Protein AF-A0A535HDM2-F1 (afdb_monomer)

Solvent-accessible surface area (backbone atoms only — not comparable to full-atom values): 5422 Å² total; per-residue (Å²): 119,67,69,58,55,56,50,52,51,50,51,54,53,41,36,74,74,35,55,31,92,92,68,52,44,38,89,78,36,91,56,41,93,77,40,91,82,48,82,79,71,88,82,84,75,90,72,62,94,74,68,61,87,81,74,72,72,77,91,77,76,92,77,81,80,80,81,76,96,79,76,88,82,83,86,132

Structure (mmCIF, N/CA/C/O backbone):
data_AF-A0A535HDM2-F1
#
_entry.id   AF-A0A535HDM2-F1
#
loop_
_atom_site.group_PDB
_atom_site.id
_atom_site.type_symbol
_atom_site.label_atom_id
_atom_site.label_alt_id
_atom_site.label_comp_id
_atom_site.label_asym_id
_atom_site.label_entity_id
_atom_site.label_seq_id
_atom_site.pdbx_PDB_ins_code
_atom_site.Cartn_x
_atom_site.Cartn_y
_atom_site.Cartn_z
_atom_site.occupancy
_atom_site.B_iso_or_equiv
_atom_site.auth_seq_id
_atom_site.auth_comp_id
_atom_site.auth_asym_id
_atom_site.auth_atom_id
_atom_site.pdbx_PDB_model_num
ATOM 1 N N . PRO A 1 1 ? 13.186 -7.226 -17.254 1.00 63.16 1 PRO A N 1
ATOM 2 C CA . PRO A 1 1 ? 13.233 -5.782 -16.890 1.00 63.16 1 PRO A CA 1
ATOM 3 C C . PRO A 1 1 ? 11.868 -5.077 -16.975 1.00 63.16 1 PRO A C 1
ATOM 5 O O . PRO A 1 1 ? 11.524 -4.314 -16.083 1.00 63.16 1 PRO A O 1
ATOM 8 N N . GLU A 1 2 ? 11.087 -5.336 -18.025 1.00 77.19 2 GLU A N 1
ATOM 9 C CA . GLU A 1 2 ? 9.829 -4.629 -18.321 1.00 77.19 2 GLU A CA 1
ATOM 10 C C . GLU A 1 2 ? 8.692 -4.892 -17.311 1.00 77.19 2 GLU A C 1
ATOM 12 O O . GLU A 1 2 ? 7.913 -3.995 -16.978 1.00 77.19 2 GLU A O 1
ATOM 17 N N . GLU A 1 3 ? 8.646 -6.097 -16.738 1.00 78.56 3 GLU A N 1
ATOM 18 C CA . GLU A 1 3 ? 7.668 -6.493 -15.716 1.00 78.56 3 GLU A CA 1
ATOM 19 C C . GLU A 1 3 ? 7.706 -5.601 -14.458 1.00 78.56 3 GLU A C 1
ATOM 21 O O . GLU A 1 3 ? 6.658 -5.235 -13.920 1.00 78.56 3 GLU A O 1
ATOM 26 N N . TRP A 1 4 ? 8.903 -5.174 -14.037 1.00 89.88 4 TRP A N 1
ATOM 27 C CA . TRP A 1 4 ? 9.123 -4.341 -12.851 1.00 89.88 4 TRP A CA 1
ATOM 28 C C . TRP A 1 4 ? 8.623 -2.914 -13.058 1.00 89.88 4 TRP A C 1
ATOM 30 O O . TRP A 1 4 ? 8.037 -2.318 -12.150 1.00 89.88 4 TR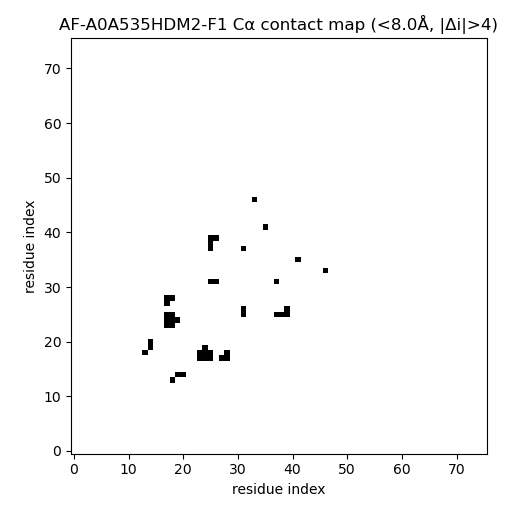P A O 1
ATOM 40 N N . THR A 1 5 ? 8.786 -2.386 -14.271 1.00 90.88 5 THR A N 1
ATOM 41 C CA . THR A 1 5 ? 8.256 -1.077 -14.666 1.00 90.88 5 THR A CA 1
ATOM 42 C C . THR A 1 5 ? 6.731 -1.093 -14.644 1.00 90.88 5 THR A C 1
ATOM 44 O O . THR A 1 5 ? 6.103 -0.226 -14.031 1.00 90.88 5 THR A O 1
ATOM 47 N N . GLY A 1 6 ? 6.117 -2.120 -15.239 1.00 94.25 6 GLY A N 1
ATOM 48 C CA . GLY A 1 6 ? 4.663 -2.274 -15.232 1.00 94.25 6 GLY A CA 1
ATOM 49 C C . GLY A 1 6 ? 4.098 -2.474 -13.824 1.00 94.25 6 GLY A C 1
ATOM 50 O O . GLY A 1 6 ? 3.040 -1.938 -13.491 1.00 94.25 6 GLY A O 1
ATOM 51 N N . PHE A 1 7 ? 4.787 -3.234 -12.973 1.00 92.38 7 PHE A N 1
ATOM 52 C CA . PHE A 1 7 ? 4.402 -3.418 -11.574 1.00 92.38 7 PHE A CA 1
ATOM 53 C C . PHE A 1 7 ? 4.473 -2.105 -10.780 1.00 92.38 7 PHE A C 1
ATOM 55 O O . PHE A 1 7 ? 3.492 -1.722 -10.140 1.00 92.38 7 PHE A O 1
ATOM 62 N N . SER A 1 8 ? 5.581 -1.370 -10.899 1.00 94.81 8 SER A N 1
ATOM 63 C CA . SER A 1 8 ? 5.776 -0.069 -10.245 1.00 94.81 8 SER A CA 1
ATOM 64 C C . SER A 1 8 ? 4.691 0.934 -10.638 1.00 94.81 8 SER A C 1
ATOM 66 O O . SER A 1 8 ? 4.100 1.584 -9.776 1.00 94.81 8 SER A O 1
ATOM 68 N N . LEU A 1 9 ? 4.351 1.005 -11.930 1.00 95.69 9 LEU A N 1
ATOM 69 C CA . LEU A 1 9 ? 3.281 1.876 -12.414 1.00 95.69 9 LEU A CA 1
ATOM 70 C C . LEU A 1 9 ? 1.920 1.507 -11.806 1.00 95.69 9 LEU A C 1
ATOM 72 O O . LEU A 1 9 ? 1.181 2.389 -11.363 1.00 95.69 9 LEU A O 1
ATOM 76 N N . ARG A 1 10 ? 1.589 0.210 -11.738 1.00 94.94 10 ARG A N 1
ATOM 77 C CA . ARG A 1 10 ? 0.341 -0.260 -11.112 1.00 94.94 10 ARG A CA 1
ATOM 78 C C . ARG A 1 10 ? 0.284 0.104 -9.629 1.00 94.94 10 ARG A C 1
ATOM 80 O O . ARG A 1 10 ? -0.769 0.550 -9.177 1.00 94.94 10 ARG A O 1
ATOM 87 N N . LEU A 1 11 ? 1.393 -0.009 -8.894 1.00 94.50 11 LEU A N 1
ATOM 88 C CA . LEU A 1 11 ? 1.464 0.409 -7.489 1.00 94.50 11 LEU A CA 1
ATOM 89 C C . LEU A 1 11 ? 1.262 1.917 -7.317 1.00 94.50 11 LEU A C 1
ATOM 91 O O . LEU A 1 11 ? 0.482 2.331 -6.460 1.00 94.50 11 LEU A O 1
ATOM 95 N N . ILE A 1 12 ? 1.896 2.740 -8.155 1.00 95.81 12 ILE A N 1
ATOM 96 C CA . ILE A 1 12 ? 1.721 4.200 -8.125 1.00 95.81 12 ILE A CA 1
ATOM 97 C C . ILE A 1 12 ? 0.253 4.566 -8.382 1.00 95.81 12 ILE A C 1
ATOM 99 O O . ILE A 1 12 ? -0.339 5.355 -7.642 1.00 95.81 12 ILE A O 1
ATOM 103 N N . LEU A 1 13 ? -0.366 3.974 -9.409 1.00 96.56 13 LEU A N 1
ATOM 104 C CA . LEU A 1 13 ? -1.777 4.207 -9.727 1.00 96.56 13 LEU A CA 1
ATOM 105 C C . LEU A 1 13 ? -2.707 3.716 -8.609 1.00 96.56 13 LEU A C 1
ATOM 107 O O . LEU A 1 13 ? -3.689 4.388 -8.290 1.00 96.56 13 LEU A O 1
ATOM 111 N N . HIS A 1 14 ? -2.387 2.582 -7.985 1.00 96.25 14 HIS A N 1
ATOM 112 C CA . HIS A 1 14 ? -3.131 2.044 -6.852 1.00 96.25 14 HIS A CA 1
ATOM 113 C C . HIS A 1 14 ? -3.066 2.971 -5.628 1.00 96.25 14 HIS A C 1
ATOM 115 O O . HIS A 1 14 ? -4.107 3.288 -5.050 1.00 96.25 14 HIS A O 1
ATOM 121 N N . GLY A 1 15 ? -1.879 3.467 -5.267 1.00 95.69 15 GLY A N 1
ATOM 122 C CA . GLY A 1 15 ? -1.702 4.409 -4.156 1.00 95.69 15 GLY A CA 1
ATOM 123 C C . GLY A 1 15 ? -2.496 5.701 -4.346 1.00 95.69 15 GLY A C 1
ATOM 124 O O . GLY A 1 15 ? -3.108 6.208 -3.411 1.00 95.69 15 GLY A O 1
ATOM 125 N N . ARG A 1 16 ? -2.574 6.194 -5.586 1.00 96.25 16 ARG A N 1
ATOM 126 C CA . ARG A 1 16 ? -3.327 7.413 -5.916 1.00 96.25 16 ARG A CA 1
ATOM 127 C C . ARG A 1 16 ? -4.846 7.229 -5.887 1.00 96.25 16 ARG A C 1
ATOM 129 O O . ARG A 1 16 ? -5.551 8.199 -5.636 1.00 96.25 16 ARG A O 1
ATOM 136 N N . ARG A 1 17 ? -5.356 6.028 -6.182 1.00 96.12 17 ARG A N 1
ATOM 137 C CA . ARG A 1 17 ? -6.803 5.767 -6.330 1.00 96.12 17 ARG A CA 1
ATOM 138 C C . ARG A 1 17 ? -7.446 5.120 -5.103 1.00 96.12 17 ARG A C 1
ATOM 140 O O . ARG A 1 17 ? -8.595 5.421 -4.801 1.00 96.12 17 ARG A O 1
ATOM 147 N N . ILE A 1 18 ? -6.726 4.223 -4.429 1.00 96.25 18 ILE A N 1
ATOM 148 C CA . ILE A 1 18 ? -7.259 3.354 -3.370 1.00 96.25 18 ILE A CA 1
ATOM 149 C C . ILE A 1 18 ? -6.511 3.572 -2.055 1.00 96.25 18 ILE A C 1
ATOM 151 O O . ILE A 1 18 ? -7.133 3.906 -1.049 1.00 96.25 18 ILE A O 1
ATOM 155 N N . CYS A 1 19 ? -5.183 3.429 -2.045 1.00 96.12 19 CYS A N 1
ATOM 156 C CA . CYS A 1 19 ? -4.376 3.508 -0.820 1.00 96.12 19 CYS A CA 1
ATOM 157 C C . CYS A 1 19 ? -3.929 4.951 -0.502 1.00 96.12 19 CYS A C 1
ATOM 159 O O . CYS A 1 19 ? -2.744 5.236 -0.335 1.00 96.12 19 CYS A O 1
ATOM 161 N N . VAL A 1 20 ? -4.884 5.887 -0.460 1.00 95.06 20 VAL A N 1
ATOM 162 C CA . VAL A 1 20 ? -4.607 7.307 -0.193 1.00 95.06 20 VAL A CA 1
ATOM 163 C C . VAL A 1 20 ? -4.108 7.478 1.246 1.00 95.06 20 VAL A C 1
ATOM 165 O O . VAL A 1 20 ? -4.794 7.091 2.187 1.00 95.06 20 VAL A O 1
ATOM 168 N N . ALA A 1 21 ? -2.939 8.103 1.424 1.00 90.88 21 ALA A N 1
ATOM 169 C CA . ALA A 1 21 ? -2.153 8.064 2.666 1.00 90.88 21 ALA A CA 1
ATOM 170 C C . ALA A 1 21 ? -2.912 8.392 3.968 1.00 90.88 21 ALA A C 1
ATOM 172 O O . ALA A 1 21 ? -2.643 7.784 4.998 1.00 90.88 21 ALA A O 1
ATOM 173 N N . ARG A 1 22 ? -3.846 9.351 3.948 1.00 90.81 22 ARG A N 1
ATOM 174 C CA . ARG A 1 22 ? -4.598 9.769 5.149 1.00 90.81 22 ARG A CA 1
ATOM 175 C C . ARG A 1 22 ? -5.942 9.056 5.320 1.00 90.81 22 ARG A C 1
ATOM 177 O O . ARG A 1 22 ? -6.494 9.072 6.412 1.00 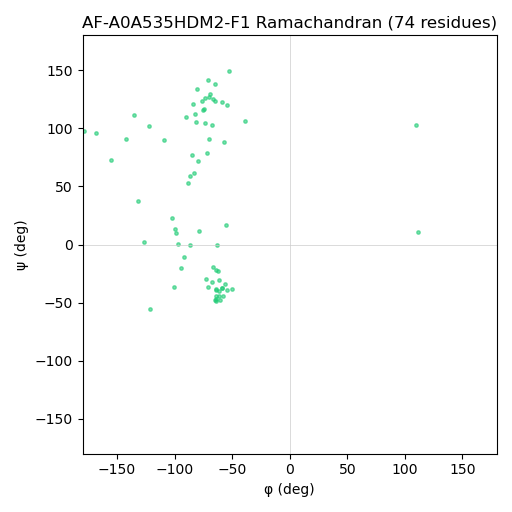90.81 22 ARG A O 1
ATOM 184 N N . ALA A 1 23 ? -6.485 8.480 4.252 1.00 92.00 23 ALA A N 1
ATOM 185 C CA . ALA A 1 23 ? -7.821 7.889 4.230 1.00 92.00 23 ALA A CA 1
ATOM 186 C C . ALA A 1 23 ? -7.905 6.812 3.131 1.00 92.00 23 ALA A C 1
ATOM 188 O O . ALA A 1 23 ? -8.497 7.048 2.073 1.00 92.00 23 ALA A O 1
ATOM 189 N N . PRO A 1 24 ? -7.272 5.643 3.334 1.00 95.50 24 PRO A N 1
ATOM 190 C CA . PRO A 1 24 ? -7.272 4.584 2.338 1.00 95.50 24 PRO A CA 1
ATOM 191 C C . PRO A 1 24 ? -8.655 3.932 2.228 1.00 95.50 24 PRO A C 1
ATOM 193 O O . PRO A 1 24 ? -9.333 3.678 3.226 1.00 95.50 24 PRO A O 1
ATOM 196 N N . ARG A 1 25 ? -9.053 3.586 1.003 1.00 95.25 25 ARG A N 1
ATOM 197 C CA . ARG A 1 25 ? -10.281 2.838 0.701 1.00 95.25 25 ARG A CA 1
ATOM 198 C C . ARG A 1 25 ? -10.044 1.337 0.867 1.00 95.25 25 ARG A C 1
ATOM 200 O O . ARG A 1 25 ? -10.123 0.567 -0.084 1.00 95.25 25 ARG A O 1
ATOM 207 N N . CYS A 1 26 ? -9.700 0.919 2.085 1.00 93.62 26 CYS A N 1
ATOM 208 C CA . CYS A 1 26 ? -9.409 -0.481 2.398 1.00 93.62 26 CYS A CA 1
ATOM 209 C C . CYS A 1 26 ? -10.534 -1.486 2.058 1.00 93.62 26 CYS A C 1
ATOM 211 O O . CYS A 1 26 ? -10.165 -2.582 1.641 1.00 93.62 26 CYS A O 1
ATOM 213 N N . PRO A 1 27 ? -11.851 -1.173 2.156 1.00 91.94 27 PRO A N 1
ATOM 214 C CA . PRO A 1 27 ? -12.898 -2.128 1.767 1.00 91.94 27 PRO A CA 1
ATOM 215 C C . PRO A 1 27 ? -12.836 -2.516 0.284 1.00 91.94 27 PRO A C 1
ATOM 217 O O . PRO A 1 27 ? -13.171 -3.639 -0.071 1.00 91.94 27 PRO A O 1
ATOM 220 N N . ASP A 1 28 ? -12.362 -1.594 -0.555 1.00 93.19 28 ASP A N 1
ATOM 221 C CA . ASP A 1 28 ? -12.282 -1.744 -2.011 1.00 93.19 28 ASP A CA 1
ATOM 222 C C . ASP A 1 28 ? -10.882 -2.188 -2.478 1.00 93.19 28 ASP A C 1
ATOM 224 O O . ASP A 1 28 ? -10.606 -2.301 -3.675 1.00 93.19 28 ASP A O 1
ATOM 228 N N . CYS A 1 29 ? -9.944 -2.390 -1.546 1.00 93.69 29 CYS A N 1
ATOM 229 C CA . CYS A 1 29 ? -8.558 -2.698 -1.866 1.00 93.69 29 CYS A CA 1
ATOM 230 C C . CYS A 1 29 ? -8.365 -4.195 -2.117 1.00 93.69 29 CYS A C 1
ATOM 232 O O . CYS A 1 29 ? -8.527 -5.011 -1.218 1.00 93.69 29 CYS A O 1
ATOM 234 N N . VAL A 1 30 ? -7.898 -4.565 -3.311 1.00 90.88 30 VAL A N 1
ATOM 235 C CA . VAL A 1 30 ? -7.619 -5.974 -3.659 1.00 90.88 30 VAL A CA 1
ATOM 236 C C . VAL A 1 30 ? -6.523 -6.602 -2.788 1.00 90.88 30 VAL A C 1
ATOM 238 O O . VAL A 1 30 ? -6.448 -7.816 -2.655 1.00 90.88 30 VAL A O 1
ATOM 241 N N . LEU A 1 31 ? -5.659 -5.770 -2.196 1.00 90.50 31 LEU A N 1
ATOM 242 C CA . LEU A 1 31 ? -4.572 -6.201 -1.313 1.00 90.50 31 LEU A CA 1
ATOM 243 C C . LEU A 1 31 ? -5.033 -6.337 0.146 1.00 90.50 31 LEU A C 1
ATOM 245 O O . LEU A 1 31 ? -4.227 -6.661 1.015 1.00 90.50 31 LEU A O 1
ATOM 249 N N . ASN A 1 32 ? -6.305 -6.053 0.442 1.00 90.56 32 ASN A N 1
ATOM 250 C CA . ASN A 1 32 ? -6.833 -5.965 1.800 1.00 90.56 32 ASN A CA 1
ATOM 251 C C . ASN A 1 32 ? -6.565 -7.225 2.638 1.00 90.56 32 ASN A C 1
ATOM 253 O O . ASN A 1 32 ? -6.195 -7.111 3.803 1.00 90.56 32 ASN A O 1
ATOM 257 N N . ASP A 1 33 ? -6.680 -8.410 2.035 1.00 84.50 33 ASP A N 1
ATOM 258 C CA . ASP A 1 33 ? -6.538 -9.698 2.727 1.00 84.50 33 ASP A CA 1
ATOM 259 C C . ASP A 1 33 ? -5.139 -9.963 3.304 1.00 84.50 33 ASP A C 1
ATOM 261 O O . ASP A 1 33 ? -4.992 -10.781 4.217 1.00 84.50 33 ASP A O 1
ATOM 265 N N . PHE A 1 34 ? -4.115 -9.286 2.781 1.00 84.62 34 PHE A N 1
ATOM 266 C CA . PHE A 1 34 ? -2.723 -9.423 3.218 1.00 84.62 34 PHE A CA 1
ATOM 267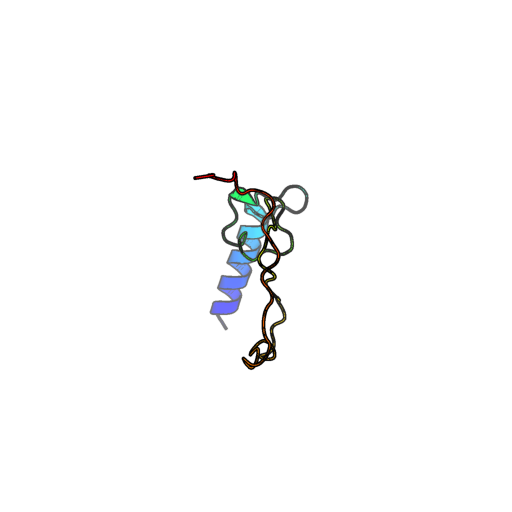 C C . PHE A 1 34 ? -2.063 -8.086 3.581 1.00 84.62 34 PHE A C 1
ATOM 269 O O . PHE A 1 34 ? -0.886 -8.061 3.940 1.00 84.62 34 PHE A O 1
ATOM 276 N N . CYS A 1 35 ? -2.798 -6.974 3.517 1.00 88.69 35 CYS A N 1
ATOM 277 C CA . CYS A 1 35 ? -2.278 -5.653 3.837 1.00 88.69 35 CYS A CA 1
ATOM 278 C C . CYS A 1 35 ? -2.130 -5.489 5.362 1.00 88.69 35 CYS A C 1
ATOM 280 O O . CYS A 1 35 ? -3.141 -5.452 6.070 1.00 88.69 35 CYS A O 1
ATOM 282 N N . PRO A 1 36 ? -0.902 -5.319 5.892 1.00 84.31 36 PRO A N 1
ATOM 283 C CA . PRO A 1 36 ? -0.684 -5.126 7.328 1.00 84.31 36 PRO A CA 1
ATOM 284 C C . PRO A 1 36 ? -1.252 -3.792 7.835 1.00 84.31 36 PRO A C 1
ATOM 286 O O . PRO A 1 36 ? -1.485 -3.636 9.029 1.00 84.31 36 PRO A O 1
ATOM 289 N N . SER A 1 37 ? -1.482 -2.837 6.931 1.00 86.75 37 SER A N 1
ATOM 290 C CA . SER A 1 37 ? -1.986 -1.493 7.227 1.00 86.75 37 SER A CA 1
ATOM 291 C C . SER A 1 37 ? -3.492 -1.336 6.981 1.00 86.75 37 SER A C 1
ATOM 293 O O . SER A 1 37 ? -3.992 -0.214 6.985 1.00 86.75 37 SER A O 1
ATOM 295 N N . SER A 1 38 ? -4.228 -2.425 6.724 1.00 90.50 38 SER A N 1
ATOM 296 C CA . SER A 1 38 ? -5.670 -2.353 6.467 1.00 90.50 38 SER A CA 1
ATOM 297 C C . SER A 1 38 ? -6.470 -1.865 7.682 1.00 90.50 38 SER A C 1
ATOM 299 O O . SER A 1 38 ? -6.261 -2.314 8.810 1.00 90.50 38 SER A O 1
ATOM 301 N N . THR A 1 39 ? -7.458 -1.000 7.434 1.00 89.94 39 THR A N 1
ATOM 302 C CA . THR A 1 39 ? -8.369 -0.459 8.454 1.00 89.94 39 THR A CA 1
ATOM 303 C C . THR A 1 39 ? -9.655 -1.276 8.640 1.00 89.94 39 THR A C 1
ATOM 305 O O . THR A 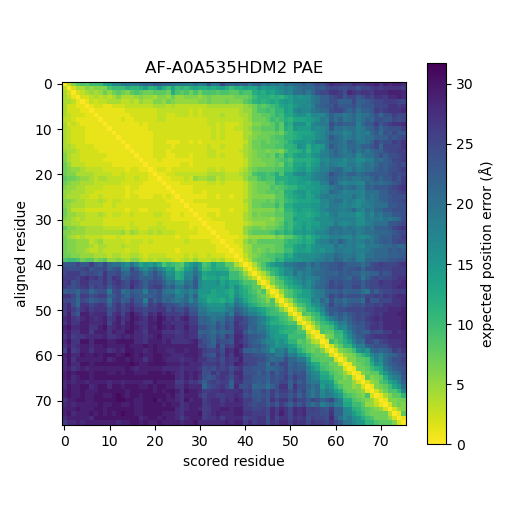1 39 ? -10.374 -1.065 9.613 1.00 89.94 39 THR A O 1
ATOM 308 N N . VAL A 1 40 ? -9.964 -2.236 7.756 1.00 85.88 40 VAL A N 1
ATOM 309 C CA . VAL A 1 40 ? -11.304 -2.872 7.672 1.00 85.88 40 VAL A CA 1
ATOM 310 C C . VAL A 1 40 ? -11.411 -4.256 8.306 1.00 85.88 40 VAL A C 1
ATOM 312 O O . VAL A 1 40 ? -12.351 -4.987 8.011 1.00 85.88 40 VAL A O 1
ATOM 315 N N . ARG A 1 41 ? -10.507 -4.559 9.248 1.00 63.81 41 ARG A N 1
ATOM 316 C CA . ARG A 1 41 ? -10.409 -5.753 10.123 1.00 63.81 41 ARG A CA 1
ATOM 317 C C . ARG A 1 41 ? -9.235 -6.668 9.779 1.00 63.81 41 ARG A C 1
ATOM 319 O O . ARG A 1 41 ? -9.342 -7.577 8.965 1.00 63.81 41 ARG A O 1
ATOM 326 N N . ALA A 1 42 ? -8.189 -6.572 10.592 1.00 64.31 42 ALA A N 1
ATOM 327 C CA . ALA A 1 42 ? -7.273 -7.676 10.841 1.00 64.31 42 ALA A CA 1
ATOM 328 C C . ALA A 1 42 ? -7.842 -8.579 11.955 1.00 64.31 42 ALA A C 1
ATOM 330 O O . ALA A 1 42 ? -7.414 -8.510 13.105 1.00 64.31 42 ALA A O 1
ATOM 331 N N . LYS A 1 43 ? -8.834 -9.432 11.658 1.00 53.97 43 LYS A N 1
ATOM 332 C CA . LYS A 1 43 ? -9.206 -10.524 12.580 1.00 53.97 43 LYS A CA 1
ATOM 333 C C . LYS A 1 43 ? -8.783 -11.866 11.995 1.00 53.97 43 LYS A C 1
ATOM 335 O O . LYS A 1 43 ? -9.545 -12.539 11.315 1.00 53.97 43 LYS A O 1
ATOM 340 N N . GLY A 1 44 ? -7.558 -12.272 12.324 1.00 60.34 44 GLY A N 1
ATOM 341 C CA . GLY A 1 44 ? -7.275 -13.696 12.506 1.00 60.34 44 GLY A CA 1
ATOM 342 C C . GLY A 1 44 ? -6.381 -14.403 11.492 1.00 60.34 44 GLY A C 1
ATOM 343 O O . GLY A 1 44 ? -6.251 -15.619 11.600 1.00 60.34 44 GLY A O 1
ATOM 344 N N . ARG A 1 45 ? -5.693 -13.717 10.575 1.00 58.34 45 ARG A N 1
ATOM 345 C CA . ARG A 1 45 ? -4.592 -14.353 9.832 1.00 58.34 45 ARG A CA 1
ATOM 346 C C . ARG A 1 45 ? -3.301 -13.580 10.023 1.00 58.34 45 ARG A C 1
ATOM 348 O O . ARG A 1 45 ? -3.072 -12.547 9.414 1.00 58.34 45 ARG A O 1
ATOM 355 N N . ARG A 1 46 ? -2.461 -14.130 10.903 1.00 55.56 46 ARG A N 1
ATOM 356 C CA . ARG A 1 46 ? -1.026 -13.857 10.974 1.00 55.56 46 ARG A CA 1
ATOM 357 C C . ARG A 1 46 ? -0.440 -14.196 9.603 1.00 55.56 46 ARG A C 1
ATOM 359 O O . ARG A 1 46 ? -0.091 -15.349 9.386 1.00 55.56 46 ARG A O 1
ATOM 366 N N . HIS A 1 47 ? -0.422 -13.251 8.671 1.00 53.53 47 HIS A N 1
ATOM 367 C CA . HIS A 1 47 ? 0.407 -13.360 7.479 1.00 53.53 47 HIS A CA 1
ATOM 368 C C . HIS A 1 47 ? 1.804 -12.920 7.922 1.00 53.53 47 HIS A C 1
ATOM 370 O O . HIS A 1 47 ? 1.993 -11.734 8.198 1.00 53.53 47 HIS A O 1
ATOM 376 N N . PRO A 1 48 ? 2.775 -13.831 8.108 1.00 57.50 48 PRO A N 1
ATOM 377 C CA . PRO A 1 48 ? 4.138 -13.402 8.330 1.00 57.50 48 PRO A CA 1
ATOM 378 C C . PRO A 1 48 ? 4.612 -12.930 6.960 1.00 57.50 48 PRO A C 1
ATOM 380 O O . PRO A 1 48 ? 4.887 -13.743 6.082 1.00 57.50 48 PRO A O 1
ATOM 383 N N . LEU A 1 49 ? 4.699 -11.616 6.762 1.00 62.03 49 LEU A N 1
ATOM 384 C CA . LEU A 1 49 ? 5.277 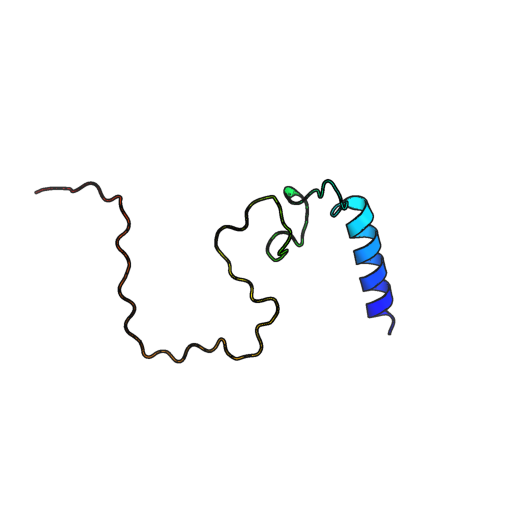-11.026 5.546 1.00 62.03 49 LEU A CA 1
ATOM 385 C C . LEU A 1 49 ? 6.778 -11.387 5.391 1.00 62.03 49 LEU A C 1
ATOM 387 O O . LEU A 1 49 ? 7.408 -11.019 4.408 1.00 62.03 49 LEU A O 1
ATOM 391 N N . THR A 1 50 ? 7.328 -12.142 6.354 1.00 52.91 50 THR A N 1
ATOM 392 C CA . THR A 1 50 ? 8.693 -12.671 6.458 1.00 52.91 50 THR A CA 1
ATOM 393 C C . THR A 1 50 ? 8.723 -14.171 6.805 1.00 52.91 50 THR A C 1
ATOM 395 O O . THR A 1 50 ? 9.575 -14.620 7.570 1.00 52.91 50 THR A O 1
ATOM 398 N N . ALA A 1 51 ? 7.802 -14.987 6.284 1.00 51.91 51 ALA A N 1
ATOM 399 C CA . ALA A 1 51 ? 7.926 -16.440 6.411 1.00 51.91 51 ALA A CA 1
ATOM 400 C C . ALA A 1 51 ? 9.056 -16.965 5.503 1.00 51.91 51 ALA A C 1
ATOM 402 O O . ALA A 1 51 ? 8.807 -17.547 4.450 1.00 51.91 51 ALA A O 1
ATOM 403 N N . THR A 1 52 ? 10.315 -16.821 5.922 1.00 54.34 52 THR A N 1
ATOM 404 C CA . THR A 1 52 ? 11.305 -17.856 5.601 1.00 54.34 52 THR A CA 1
ATOM 405 C C . THR A 1 52 ? 10.730 -19.204 6.051 1.00 54.34 52 THR A C 1
ATOM 407 O O . THR A 1 52 ? 9.933 -19.261 6.989 1.00 54.34 52 THR A O 1
ATOM 410 N N . ALA A 1 53 ? 11.088 -20.285 5.358 1.00 53.09 53 ALA A N 1
ATOM 411 C CA . ALA A 1 53 ? 10.517 -21.638 5.430 1.00 53.09 53 ALA A CA 1
ATOM 412 C C . ALA A 1 53 ? 10.475 -22.336 6.823 1.00 53.09 53 ALA A C 1
ATOM 414 O O . ALA A 1 53 ? 10.261 -23.539 6.911 1.00 53.09 53 ALA A O 1
ATOM 415 N N . ALA A 1 54 ? 10.617 -21.613 7.934 1.00 56.47 54 ALA A N 1
ATOM 416 C CA . ALA A 1 54 ? 10.546 -22.084 9.314 1.00 56.47 54 ALA A CA 1
ATOM 417 C C . ALA A 1 54 ? 9.110 -22.306 9.851 1.00 56.47 54 ALA A C 1
ATOM 419 O O . ALA A 1 54 ? 8.922 -22.489 11.051 1.00 56.47 54 ALA A O 1
ATOM 420 N N . SER A 1 55 ? 8.076 -22.294 8.998 1.00 55.50 55 SER A N 1
ATOM 421 C CA . SER A 1 55 ? 6.686 -22.601 9.398 1.00 55.50 55 SER A CA 1
ATOM 422 C C . SER A 1 55 ? 6.239 -24.031 9.075 1.00 55.50 55 SER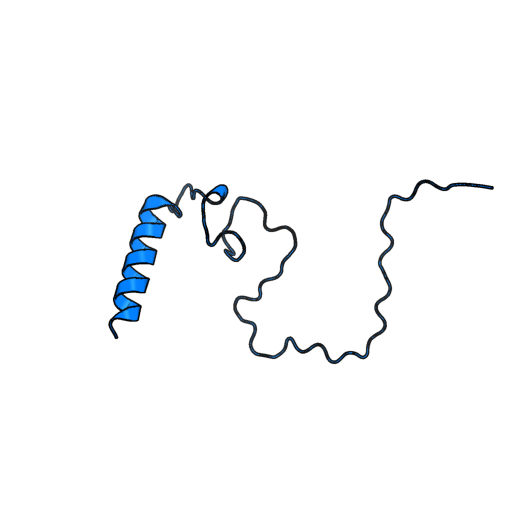 A C 1
ATOM 424 O O . SER A 1 55 ? 5.050 -24.335 9.196 1.00 55.50 55 SER A O 1
ATOM 426 N N . VAL A 1 56 ? 7.158 -24.939 8.726 1.00 53.25 56 VAL A N 1
ATOM 427 C CA . VAL A 1 56 ? 6.877 -26.379 8.813 1.00 53.25 56 VAL A CA 1
ATOM 428 C C . VAL A 1 56 ? 6.813 -26.737 10.298 1.00 53.25 56 VAL A C 1
ATOM 430 O O . VAL A 1 56 ? 7.817 -27.026 10.940 1.00 53.25 56 VAL A O 1
ATOM 433 N N . ARG A 1 57 ? 5.616 -26.675 10.887 1.00 57.09 57 ARG A N 1
ATOM 434 C CA . ARG A 1 57 ? 5.384 -27.273 12.205 1.00 57.09 57 ARG A CA 1
ATOM 435 C C . ARG A 1 57 ? 5.487 -28.785 12.037 1.00 57.09 57 ARG A C 1
ATOM 437 O O . ARG A 1 57 ? 4.543 -29.404 11.551 1.00 57.09 57 ARG A O 1
ATOM 444 N N . LEU A 1 58 ? 6.617 -29.357 12.445 1.00 57.28 58 LEU A N 1
ATOM 445 C CA . LEU A 1 58 ? 6.765 -30.797 12.626 1.00 57.28 58 LEU A CA 1
ATOM 446 C C . LEU A 1 58 ? 5.657 -31.270 13.579 1.00 57.28 58 LEU A C 1
ATOM 448 O O . LEU A 1 58 ? 5.494 -30.757 14.690 1.00 57.28 58 LEU A O 1
ATOM 452 N N . ALA A 1 59 ? 4.823 -32.179 13.095 1.00 52.25 59 ALA A N 1
ATOM 453 C CA . ALA A 1 59 ? 3.594 -32.589 13.746 1.00 52.25 59 ALA A CA 1
ATOM 454 C C . ALA A 1 59 ? 3.851 -33.586 14.884 1.00 52.25 59 ALA A C 1
ATOM 456 O O . ALA A 1 59 ? 3.465 -34.734 14.760 1.00 52.25 59 ALA A O 1
ATOM 457 N N . HIS A 1 60 ? 4.416 -33.158 16.017 1.00 59.00 60 HIS A N 1
ATOM 458 C CA . HIS A 1 60 ? 4.325 -33.921 17.271 1.00 59.00 60 HIS A CA 1
ATOM 459 C C . HIS A 1 60 ? 4.163 -32.982 18.471 1.00 59.00 60 HIS A C 1
ATOM 461 O O . HIS A 1 60 ? 5.124 -32.511 19.065 1.00 59.00 60 HIS A O 1
ATOM 467 N N . GLY A 1 61 ? 2.910 -32.690 18.826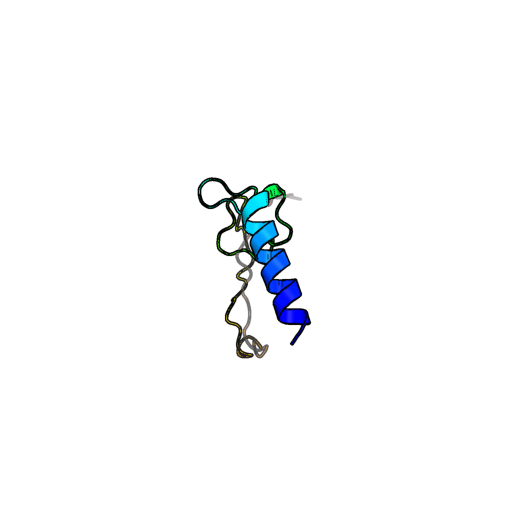 1.00 48.59 61 GLY A N 1
ATOM 468 C CA . GLY A 1 61 ? 2.588 -31.884 20.002 1.00 48.59 61 GLY A CA 1
ATOM 469 C C . GLY A 1 61 ? 1.084 -31.736 20.190 1.00 48.59 61 GLY A C 1
ATOM 470 O O . GLY A 1 61 ? 0.445 -30.910 19.540 1.00 48.59 61 GLY A O 1
ATOM 471 N N . ARG A 1 62 ? 0.526 -32.579 21.062 1.00 60.34 62 ARG A N 1
ATOM 472 C CA . ARG A 1 62 ? -0.868 -32.624 21.532 1.00 60.34 62 ARG A CA 1
ATOM 473 C C . ARG A 1 62 ? -1.449 -31.211 21.737 1.00 60.34 62 ARG A C 1
ATOM 475 O O . ARG A 1 62 ? -1.117 -30.538 22.706 1.00 60.34 62 ARG A O 1
ATOM 482 N N . ARG A 1 63 ? -2.333 -30.761 20.836 1.00 54.59 63 ARG A N 1
ATOM 483 C CA . ARG A 1 63 ? -3.111 -29.522 21.009 1.00 54.59 63 ARG A CA 1
ATOM 484 C C . ARG A 1 63 ? -4.326 -29.807 21.886 1.00 54.59 63 ARG A C 1
ATOM 486 O O . ARG A 1 63 ? -5.233 -30.517 21.464 1.00 54.59 63 ARG A O 1
ATOM 493 N N . THR A 1 64 ? -4.353 -29.243 23.087 1.00 52.97 64 THR A N 1
ATOM 494 C CA . THR A 1 64 ? -5.571 -29.144 23.894 1.00 52.97 64 THR A CA 1
ATOM 495 C C . THR A 1 64 ? -6.477 -28.068 23.285 1.00 52.97 64 THR A C 1
ATOM 497 O O . THR A 1 64 ? -6.049 -26.947 23.010 1.00 52.97 64 THR A O 1
ATOM 500 N N . VAL A 1 65 ? -7.729 -28.427 22.993 1.00 56.53 65 VAL A N 1
ATOM 501 C CA . VAL A 1 65 ? -8.738 -27.506 22.451 1.00 56.53 65 VAL A CA 1
ATOM 502 C C . VAL A 1 65 ? -9.207 -26.583 23.575 1.00 56.53 65 VAL A C 1
ATOM 504 O O . VAL A 1 65 ? -9.786 -27.041 24.558 1.00 56.53 65 VAL A O 1
ATOM 507 N N . ALA A 1 66 ? -8.965 -25.278 23.434 1.00 57.81 66 ALA A N 1
ATOM 508 C CA . ALA A 1 66 ? -9.550 -24.268 24.306 1.00 57.81 66 ALA A CA 1
ATOM 509 C C . ALA A 1 66 ? -11.080 -24.243 24.116 1.00 57.81 66 ALA A C 1
ATOM 511 O O . ALA A 1 66 ? -11.586 -24.089 23.004 1.00 57.81 66 ALA A O 1
ATOM 512 N N . LYS A 1 67 ? -11.799 -24.443 25.223 1.00 49.94 67 LYS A N 1
ATOM 513 C CA . LYS A 1 67 ? -13.259 -24.534 25.340 1.00 49.94 67 LYS A CA 1
ATOM 514 C C . LYS A 1 67 ? -13.939 -23.255 24.831 1.00 49.94 67 LYS A C 1
ATOM 516 O O . LYS A 1 67 ? -13.683 -22.169 25.341 1.00 49.94 67 LYS A O 1
ATOM 521 N N . HIS A 1 68 ? -14.826 -23.397 23.847 1.00 51.62 68 HIS A N 1
ATOM 522 C CA . HIS A 1 68 ? -15.680 -22.312 23.358 1.00 51.62 68 HIS A CA 1
ATOM 523 C C . HIS A 1 68 ? -16.740 -21.972 24.426 1.00 51.62 68 HIS A C 1
ATOM 525 O O . HIS A 1 68 ? -17.436 -22.886 24.881 1.00 51.62 68 HIS A O 1
ATOM 531 N N . PRO A 1 69 ? -16.897 -20.707 24.855 1.00 59.50 69 PRO A N 1
ATOM 532 C CA . PRO A 1 69 ? -17.826 -20.343 25.917 1.00 59.50 69 PRO A CA 1
ATOM 533 C C . PRO A 1 69 ? -19.226 -20.079 25.349 1.00 59.50 69 PRO A C 1
ATOM 535 O O . PRO A 1 69 ? -19.731 -18.976 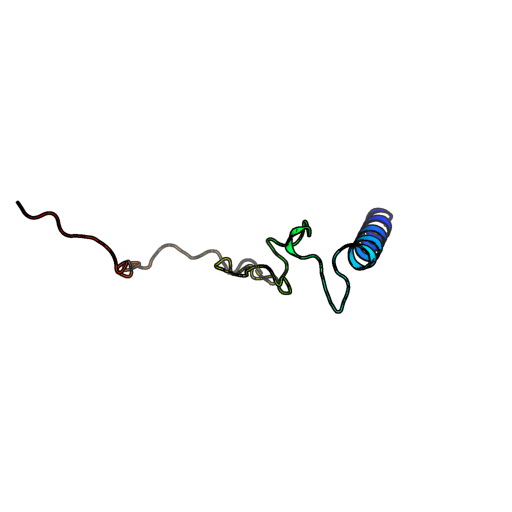25.479 1.00 59.50 69 PRO A O 1
ATOM 538 N N . ASN A 1 70 ? -19.844 -21.059 24.680 1.00 62.78 70 ASN A N 1
ATOM 539 C CA . ASN A 1 70 ? -21.302 -21.081 24.507 1.00 62.78 70 ASN A CA 1
ATOM 540 C C . ASN A 1 70 ? -21.781 -22.441 23.970 1.00 62.78 70 ASN A C 1
ATOM 542 O O . ASN A 1 70 ? -21.741 -22.691 22.767 1.00 62.78 70 ASN A O 1
ATOM 546 N N . ARG A 1 71 ? -22.223 -23.339 24.856 1.00 54.59 71 ARG A N 1
ATOM 547 C CA . ARG A 1 71 ? -23.010 -24.518 24.470 1.00 54.59 71 ARG A CA 1
ATOM 548 C C . ARG A 1 71 ? -24.179 -24.642 25.453 1.00 54.59 71 ARG A C 1
ATOM 550 O O . ARG A 1 71 ? -23.916 -24.923 26.622 1.00 54.59 71 ARG A O 1
ATOM 557 N N . PRO A 1 72 ? -25.434 -24.416 25.029 1.00 55.81 72 PRO A N 1
ATOM 558 C CA . PRO A 1 72 ? -26.588 -24.673 25.878 1.00 55.81 72 PRO A CA 1
ATOM 559 C C . PRO A 1 72 ? -26.732 -26.188 26.067 1.00 55.81 72 PRO A C 1
ATOM 561 O O . PRO A 1 72 ? -26.652 -26.959 25.109 1.00 55.81 72 PRO A O 1
ATOM 564 N N . GLY A 1 73 ? -26.852 -26.615 27.323 1.00 53.94 73 GLY A N 1
ATOM 565 C CA . GLY A 1 73 ? -26.942 -28.021 27.698 1.00 53.94 73 GLY A CA 1
ATOM 566 C C . GLY A 1 73 ? -28.324 -28.594 27.406 1.00 53.94 73 GLY A C 1
ATOM 567 O O . GLY A 1 73 ? -29.319 -28.103 27.929 1.00 53.94 73 GLY A O 1
ATOM 568 N N . THR A 1 74 ? -28.380 -29.664 26.621 1.00 55.53 74 THR A N 1
ATOM 569 C CA . THR A 1 74 ? -29.550 -30.540 26.547 1.00 55.53 74 THR A CA 1
ATOM 570 C C . THR A 1 74 ? -29.382 -31.637 27.594 1.00 55.53 74 THR A C 1
ATOM 572 O O . THR A 1 74 ? -28.485 -32.472 27.475 1.00 55.53 74 THR A O 1
ATOM 575 N N . ARG A 1 75 ? -30.203 -31.589 28.650 1.00 52.81 75 ARG A N 1
ATOM 576 C CA . ARG A 1 75 ? -30.418 -32.705 29.582 1.00 52.81 75 ARG A CA 1
ATOM 577 C C . ARG A 1 75 ? -31.412 -33.668 28.939 1.00 52.81 75 ARG A C 1
ATOM 579 O O . ARG A 1 75 ? -32.435 -33.182 28.473 1.00 52.81 75 ARG A O 1
ATOM 586 N N . HIS A 1 76 ? -31.124 -34.963 28.970 1.00 43.38 76 HIS A N 1
ATOM 587 C CA . HIS A 1 76 ? -32.071 -36.048 29.232 1.00 43.38 76 HIS A CA 1
ATOM 588 C C . HIS A 1 76 ? -31.274 -37.275 29.667 1.00 43.38 76 HIS A C 1
ATOM 590 O O . HIS A 1 76 ? -30.199 -37.501 29.066 1.00 43.38 76 HIS A O 1
#

Sequence (76 aa):
PEEWTGFSLRLILHGRRICVARAPRCPDCVLNDFCPSSTVRAKGRRHPLTATAASVRLAHGRRTVAKHPNRPGTRH

pLDDT: mean 74.18, std 18.43, range [43.38, 96.56]

Mean predicted aligned error: 15.17 Å

Radius of gyration: 20.69 Å; Cα contacts (8 Å, |Δi|>4): 22; chains: 1; bounding box: 45×46×48 Å

Secondary struct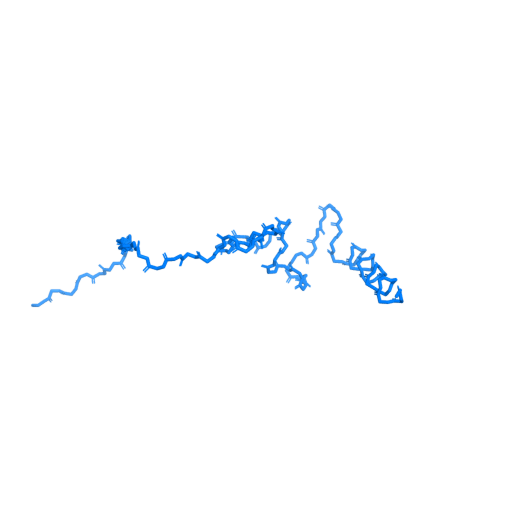ure (DSSP, 8-state):
-HHHHHHHHHHHHHHHHT--TTS--GGG-TTTTT-TT-SS---S----TT--STT---S----PPPPPS-------

Foldseek 3Di:
DVVVVVVVVVVVVCCVPAVPPPDGNLVPDPCNVPDPPHPPDPPDDPPPPDPDPPPPPPPDDDDDDDDDPDDDDDDD